Protein AF-A0A4Y2JEA8-F1 (afdb_monomer_lite)

Foldseek 3Di:
DQDDQDDPPDDLVVLVVVCVVVVHDDDSPDDSVVSVVSSVVCVVVSDDDPVQVVCVVVPHHDDDDDPPPCLLPLVSQLVVQLVVQQVVPVPPPDPVVSVVSSVVSVVPDDPVSSVVSNVRSVVD

Sequence (124 aa):
MQKKFPIQRQKKSDIVGWLLNKNIPHNSTKTRPELLNIVKENKEKYRGYELDQIAYEIGHEVVRLPPYHCQCNPIELIWEQIKDGLTYKNKTFKIKDVRKLLDEALLKVTANNWKKCVKHAEKL

InterPro domains:
  IPR036397 Ribonuclease H superfamily [G3DSA:3.30.420.10] (3-124)

pLDDT: mean 87.21, std 8.29, range [42.03, 97.25]

Secondary structure (DSSP, 8-state):
-PPPPPPTTS-HHHHHHHHHHTT----TTS-HHHHHHHHHHTTGGG---HHHHHHHHTT-PPPPPPTT-GGG-HHHHHHHHHHHHHHTT--S--HHHHHHHHHHHHTT--HHHHHHHHHHHTT-

Structure (mmCIF, N/CA/C/O backbone):
data_AF-A0A4Y2JEA8-F1
#
_entry.id   AF-A0A4Y2JEA8-F1
#
loop_
_atom_site.group_PDB
_atom_site.id
_atom_site.type_symbol
_atom_site.label_atom_id
_atom_site.label_alt_id
_atom_site.label_comp_id
_atom_site.label_asym_id
_atom_site.label_entity_id
_atom_site.label_seq_id
_atom_site.pdbx_PDB_ins_code
_atom_site.Cartn_x
_atom_site.Cartn_y
_atom_site.Cartn_z
_atom_site.occupancy
_atom_site.B_iso_or_equiv
_atom_site.auth_seq_id
_atom_site.auth_comp_id
_atom_site.auth_asym_id
_atom_site.auth_atom_id
_atom_site.pdbx_PDB_model_num
ATOM 1 N N . MET A 1 1 ? 4.585 -13.412 -18.061 1.00 42.03 1 MET A N 1
ATOM 2 C CA . MET A 1 1 ? 5.824 -13.271 -17.257 1.00 42.03 1 MET A CA 1
ATOM 3 C C . MET A 1 1 ? 6.457 -11.907 -17.512 1.00 42.03 1 MET A C 1
ATOM 5 O O . MET A 1 1 ? 6.939 -11.665 -18.616 1.00 42.03 1 MET A O 1
ATOM 9 N N . GLN A 1 2 ? 6.444 -10.997 -16.534 1.00 51.56 2 GLN A N 1
ATOM 10 C CA . GLN A 1 2 ? 7.198 -9.742 -16.639 1.00 51.56 2 GLN A CA 1
ATOM 11 C C . GLN A 1 2 ? 8.696 -10.052 -16.778 1.00 51.56 2 GLN A C 1
ATOM 13 O O . GLN A 1 2 ? 9.301 -10.689 -15.916 1.00 51.56 2 GLN A O 1
ATOM 18 N N . LYS A 1 3 ? 9.305 -9.630 -17.893 1.00 56.84 3 LYS A N 1
ATOM 19 C CA . LYS A 1 3 ? 10.752 -9.763 -18.096 1.00 56.84 3 LYS A CA 1
ATOM 20 C C . LYS A 1 3 ? 11.476 -8.831 -17.121 1.00 56.84 3 LYS A C 1
ATOM 22 O O . LYS A 1 3 ? 11.305 -7.614 -17.201 1.00 56.84 3 LYS A O 1
ATOM 27 N N . LYS A 1 4 ? 12.284 -9.422 -16.232 1.00 70.19 4 LYS A N 1
ATOM 28 C CA . LYS A 1 4 ? 13.201 -8.722 -15.318 1.00 70.19 4 LYS A CA 1
ATOM 29 C C . LYS A 1 4 ? 14.022 -7.676 -16.081 1.00 70.19 4 LYS A C 1
ATOM 31 O O . LYS A 1 4 ? 14.400 -7.904 -17.231 1.00 70.19 4 LYS A O 1
ATOM 36 N N . PHE A 1 5 ? 14.291 -6.542 -15.434 1.00 77.56 5 PHE A N 1
ATOM 37 C CA . PHE A 1 5 ? 15.105 -5.479 -16.022 1.00 77.56 5 PHE A CA 1
ATOM 38 C C . PHE A 1 5 ? 16.474 -5.997 -16.446 1.00 77.56 5 PHE A C 1
ATOM 40 O O . PHE A 1 5 ? 17.076 -6.791 -15.712 1.00 77.56 5 PHE A O 1
ATOM 47 N N . PRO A 1 6 ? 17.000 -5.522 -17.583 1.00 79.44 6 PRO A N 1
ATOM 48 C CA . PRO A 1 6 ? 18.329 -5.904 -17.979 1.00 79.44 6 PRO A CA 1
ATOM 49 C C . PRO A 1 6 ? 19.366 -5.323 -17.013 1.00 79.44 6 PRO A C 1
ATOM 51 O O . PRO A 1 6 ? 19.380 -4.128 -16.719 1.00 79.44 6 PRO A O 1
ATOM 54 N N . ILE A 1 7 ? 20.219 -6.196 -16.476 1.00 76.19 7 ILE A N 1
ATOM 55 C CA . ILE A 1 7 ? 21.252 -5.850 -15.489 1.00 76.19 7 ILE A CA 1
ATOM 56 C C . ILE A 1 7 ? 22.624 -5.702 -16.147 1.00 76.19 7 ILE A C 1
ATOM 58 O O . ILE A 1 7 ? 22.864 -6.200 -17.246 1.00 76.19 7 ILE A O 1
ATOM 62 N N . GLN A 1 8 ? 23.568 -5.084 -15.429 1.00 69.38 8 GLN A N 1
ATOM 63 C CA . GLN A 1 8 ? 24.890 -4.729 -15.951 1.00 69.38 8 GLN A CA 1
ATOM 64 C C . GLN A 1 8 ? 25.662 -5.895 -16.569 1.00 69.38 8 GLN A C 1
ATOM 66 O O . GLN A 1 8 ? 26.503 -5.622 -17.411 1.00 69.38 8 GLN A O 1
ATOM 71 N N . ARG A 1 9 ? 25.377 -7.159 -16.213 1.00 76.50 9 ARG A N 1
ATOM 72 C CA . ARG A 1 9 ? 26.028 -8.382 -16.727 1.00 76.50 9 ARG A CA 1
ATOM 73 C C . ARG A 1 9 ? 25.417 -8.966 -18.018 1.00 76.50 9 ARG A C 1
ATOM 75 O O . ARG A 1 9 ? 26.038 -9.848 -18.598 1.00 76.50 9 ARG A O 1
ATOM 82 N N . GLN A 1 10 ? 24.289 -8.458 -18.516 1.00 80.81 10 GLN A N 1
ATOM 83 C CA . GLN A 1 10 ? 23.631 -8.986 -19.725 1.00 80.81 10 GLN A CA 1
ATOM 84 C C . GLN A 1 10 ? 24.2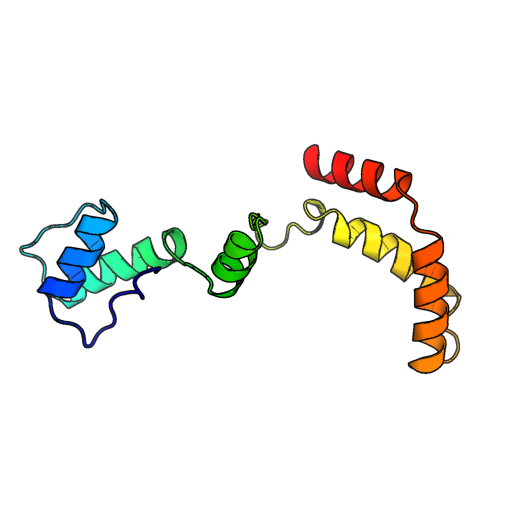90 -8.563 -21.047 1.00 80.81 10 GLN A C 1
ATOM 86 O O . GLN A 1 10 ? 25.008 -7.560 -21.107 1.00 80.81 10 GLN A O 1
ATOM 91 N N . LYS A 1 11 ? 24.052 -9.332 -22.120 1.00 86.94 11 LYS A N 1
ATOM 92 C CA . LYS A 1 11 ? 24.601 -9.027 -23.448 1.00 86.94 11 LYS A CA 1
ATOM 93 C C . LYS A 1 11 ? 23.944 -7.764 -24.009 1.00 86.94 11 LYS A C 1
ATOM 95 O O . LYS A 1 11 ? 22.793 -7.457 -23.705 1.00 86.94 11 LYS A O 1
ATOM 100 N N . LYS A 1 12 ? 24.660 -7.043 -24.881 1.00 86.88 12 LYS A N 1
ATOM 101 C CA . LYS A 1 12 ? 24.127 -5.848 -25.564 1.00 86.88 12 LYS A CA 1
ATOM 102 C C . LYS A 1 12 ? 22.822 -6.160 -26.314 1.00 86.88 12 LYS A C 1
ATOM 104 O O . LYS A 1 12 ? 21.896 -5.359 -26.267 1.00 86.88 12 LYS A O 1
ATOM 109 N N . SER A 1 13 ? 22.740 -7.339 -26.934 1.00 88.00 13 SER A N 1
ATOM 110 C CA . SER A 1 13 ? 21.543 -7.847 -27.616 1.00 88.00 13 SER A CA 1
ATOM 111 C C . SER A 1 13 ? 20.320 -7.927 -26.702 1.00 88.00 13 SER A C 1
ATOM 113 O O . SER A 1 13 ? 19.228 -7.553 -27.115 1.00 88.00 13 SER A O 1
ATOM 115 N N . ASP A 1 14 ? 20.505 -8.362 -25.455 1.00 88.31 14 ASP A N 1
ATOM 116 C CA . ASP A 1 14 ? 19.410 -8.551 -24.498 1.00 88.31 14 ASP A CA 1
ATOM 117 C C . ASP A 1 14 ? 18.853 -7.194 -24.044 1.00 88.31 14 ASP A C 1
ATOM 119 O O . ASP A 1 14 ? 17.640 -7.013 -23.938 1.00 88.31 14 ASP A O 1
ATOM 123 N N . ILE A 1 15 ? 19.745 -6.215 -23.841 1.00 89.38 15 ILE A N 1
ATOM 124 C CA 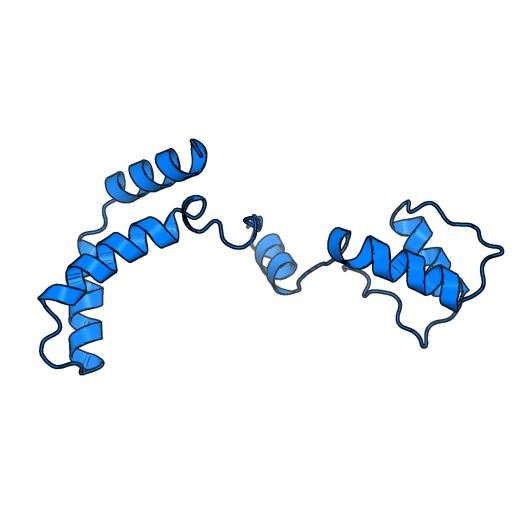. ILE A 1 15 ? 19.385 -4.837 -23.478 1.00 89.38 15 ILE A CA 1
ATOM 125 C C . ILE A 1 15 ? 18.587 -4.182 -24.614 1.00 89.38 15 ILE A C 1
ATOM 127 O O . ILE A 1 15 ? 17.525 -3.611 -24.370 1.00 89.38 15 ILE A O 1
ATOM 131 N N . VAL A 1 16 ? 19.062 -4.311 -25.859 1.00 89.50 16 VAL A N 1
ATOM 132 C CA . VAL A 1 16 ? 18.364 -3.812 -27.059 1.00 89.50 16 VAL A CA 1
ATOM 133 C C . VAL A 1 16 ? 16.999 -4.485 -27.220 1.00 89.50 16 VAL A C 1
ATOM 135 O O . VAL A 1 16 ? 15.997 -3.802 -27.417 1.00 89.50 16 VAL A O 1
ATOM 138 N N . GLY A 1 17 ? 16.926 -5.810 -27.062 1.00 89.81 17 GLY A N 1
ATOM 139 C CA . GLY A 1 17 ? 15.668 -6.552 -27.147 1.00 89.81 17 GLY A CA 1
ATOM 140 C C . GLY A 1 17 ? 14.641 -6.117 -26.097 1.00 89.81 17 GLY A C 1
ATOM 141 O O . GLY A 1 17 ? 13.447 -6.048 -26.392 1.00 89.81 17 GLY A O 1
ATOM 142 N N . TRP A 1 18 ? 15.084 -5.775 -24.883 1.00 89.06 18 TRP A N 1
ATOM 143 C CA . TRP A 1 18 ? 14.199 -5.222 -23.856 1.00 89.06 18 TRP A CA 1
ATOM 144 C C . TRP A 1 18 ? 13.668 -3.833 -24.238 1.00 89.06 18 TRP A C 1
ATOM 146 O O . TRP A 1 18 ? 12.465 -3.602 -24.120 1.00 89.06 18 TRP A O 1
ATOM 156 N N . LEU A 1 19 ? 14.529 -2.939 -24.742 1.00 89.69 19 LEU A N 1
ATOM 157 C CA . LEU A 1 19 ? 14.135 -1.593 -25.185 1.00 89.69 19 LEU A CA 1
ATOM 158 C C . LEU A 1 19 ? 13.127 -1.646 -26.343 1.00 89.69 19 LEU A C 1
ATOM 160 O O . LEU A 1 19 ? 12.119 -0.942 -26.298 1.00 89.69 19 LEU A O 1
ATOM 164 N N . LEU A 1 20 ? 13.349 -2.527 -27.326 1.00 90.88 20 LEU A N 1
ATOM 165 C CA . LEU A 1 20 ? 12.418 -2.763 -28.437 1.00 90.88 20 LEU A CA 1
ATOM 166 C C . LEU A 1 20 ? 11.062 -3.278 -27.948 1.00 90.88 20 LEU A C 1
ATOM 168 O O . LEU A 1 20 ? 10.033 -2.724 -28.307 1.00 90.88 20 LEU A O 1
ATOM 172 N N . ASN A 1 21 ? 11.047 -4.287 -27.071 1.00 89.25 21 ASN A N 1
ATOM 173 C CA . ASN A 1 21 ? 9.806 -4.841 -26.515 1.00 89.25 21 ASN A CA 1
ATOM 174 C C . ASN A 1 21 ? 8.982 -3.799 -25.732 1.00 89.25 21 ASN A C 1
ATOM 176 O O . ASN A 1 21 ? 7.767 -3.912 -25.611 1.00 89.25 21 ASN A O 1
ATOM 180 N N . LYS A 1 22 ? 9.641 -2.783 -25.165 1.00 88.19 22 LYS A N 1
ATOM 181 C CA . LYS A 1 22 ? 8.985 -1.676 -24.456 1.00 88.19 22 LYS A CA 1
ATOM 182 C C . LYS A 1 22 ? 8.715 -0.457 -25.341 1.00 88.19 22 LYS A C 1
ATOM 184 O O . LYS A 1 22 ? 8.244 0.549 -24.819 1.00 88.19 22 LYS A O 1
ATOM 189 N N . ASN A 1 23 ? 8.997 -0.539 -26.644 1.00 89.62 23 ASN A N 1
ATOM 190 C CA . ASN A 1 23 ? 8.895 0.568 -27.596 1.00 89.62 23 ASN A CA 1
ATOM 191 C C . ASN A 1 23 ? 9.629 1.837 -27.117 1.00 89.62 23 ASN A C 1
ATOM 193 O O . ASN A 1 23 ? 9.150 2.953 -27.307 1.00 89.62 23 ASN A O 1
ATOM 197 N N . ILE A 1 24 ? 10.783 1.675 -26.457 1.00 89.81 24 ILE A N 1
ATOM 198 C CA . ILE A 1 24 ? 11.605 2.794 -25.984 1.00 89.81 24 ILE A CA 1
ATOM 199 C C . ILE A 1 24 ? 12.572 3.192 -27.110 1.00 89.81 24 ILE A C 1
ATOM 201 O O . ILE A 1 24 ? 13.380 2.351 -27.534 1.00 89.81 24 ILE A O 1
ATOM 205 N N . PRO A 1 25 ? 12.539 4.452 -27.586 1.00 89.50 25 PRO A N 1
ATOM 206 C CA . PRO A 1 25 ? 13.479 4.936 -28.588 1.00 89.50 25 PRO A CA 1
ATOM 207 C C . PRO A 1 25 ? 14.923 4.789 -28.109 1.00 89.50 25 PRO A C 1
ATOM 209 O O . PRO A 1 25 ? 15.278 5.195 -27.004 1.00 89.50 25 PRO A O 1
ATOM 212 N N . HIS A 1 26 ? 15.768 4.202 -28.946 1.00 88.12 26 HIS A N 1
ATOM 213 C CA . HIS A 1 26 ? 17.188 4.045 -28.664 1.00 88.12 26 HIS A CA 1
ATOM 214 C C . HIS A 1 26 ? 17.977 3.961 -29.968 1.00 88.12 26 HIS A C 1
ATOM 216 O O . HIS A 1 26 ? 17.437 3.626 -31.019 1.00 88.12 26 HIS A O 1
ATOM 222 N N . ASN A 1 27 ? 19.276 4.243 -29.885 1.00 85.19 27 ASN A N 1
ATOM 223 C CA . ASN A 1 27 ? 20.195 4.067 -31.001 1.00 85.19 27 ASN A CA 1
ATOM 224 C C . ASN A 1 27 ? 21.019 2.788 -30.784 1.00 85.19 27 ASN A C 1
ATOM 226 O O . ASN A 1 27 ? 21.705 2.655 -29.770 1.00 85.19 27 ASN A O 1
ATOM 230 N N . SER A 1 28 ? 20.961 1.851 -31.731 1.00 73.12 28 SER A N 1
ATOM 231 C CA . SER A 1 28 ? 21.679 0.571 -31.678 1.00 73.12 28 SER A CA 1
ATOM 232 C C . SER A 1 28 ? 23.207 0.722 -31.725 1.00 73.12 28 SER A C 1
ATOM 234 O O . SER A 1 28 ? 23.930 -0.175 -31.269 1.00 73.12 28 SER A O 1
ATOM 236 N N . THR A 1 29 ? 23.722 1.867 -32.190 1.00 83.50 29 THR A N 1
ATOM 237 C CA . THR A 1 29 ? 25.161 2.175 -32.184 1.00 83.50 29 THR A CA 1
ATOM 238 C C . THR A 1 29 ? 25.695 2.498 -30.787 1.00 83.50 29 THR A C 1
ATOM 240 O O . THR A 1 29 ? 26.895 2.351 -30.562 1.00 83.50 29 THR A O 1
ATOM 243 N N . LYS A 1 30 ? 24.825 2.830 -29.819 1.00 85.19 30 LYS A N 1
ATOM 244 C CA . LYS A 1 30 ? 25.220 3.136 -28.436 1.00 85.19 30 LYS A CA 1
ATOM 245 C C . LYS A 1 30 ? 25.981 1.992 -27.778 1.00 85.19 30 LYS A C 1
ATOM 247 O O . LYS A 1 30 ? 25.719 0.804 -28.000 1.00 85.19 30 LYS A O 1
ATOM 252 N N . THR A 1 31 ? 26.928 2.353 -26.930 1.00 89.25 31 THR A N 1
ATOM 253 C CA . THR A 1 31 ? 27.668 1.420 -26.089 1.00 89.25 31 THR A CA 1
ATOM 254 C C . THR A 1 31 ? 26.747 0.782 -25.047 1.00 89.25 31 THR A C 1
ATOM 256 O O . THR A 1 31 ? 25.664 1.274 -24.723 1.00 89.25 31 THR A O 1
ATOM 259 N N . ARG A 1 32 ? 27.170 -0.356 -24.493 1.00 88.38 32 ARG A N 1
ATOM 260 C CA . ARG A 1 32 ? 26.410 -1.057 -23.449 1.00 88.38 32 ARG A CA 1
ATOM 261 C C . ARG A 1 32 ? 26.110 -0.171 -22.221 1.00 88.38 32 ARG A C 1
ATOM 263 O O . ARG A 1 32 ? 24.965 -0.217 -21.774 1.00 88.38 32 ARG A O 1
ATOM 270 N N . PRO A 1 33 ? 27.053 0.630 -21.682 1.00 89.25 33 PRO A N 1
ATOM 271 C CA . PRO A 1 33 ? 26.757 1.553 -20.584 1.00 89.25 33 PRO A CA 1
ATOM 272 C C . PRO A 1 33 ? 25.682 2.590 -20.929 1.00 89.25 33 PRO A C 1
ATOM 274 O O . PRO A 1 33 ? 24.786 2.821 -20.123 1.00 89.25 33 PRO A O 1
ATOM 277 N N . GLU A 1 34 ? 25.717 3.163 -22.134 1.00 90.88 34 GLU A N 1
ATOM 278 C CA . GLU A 1 34 ? 24.711 4.138 -22.573 1.00 90.88 34 GLU A CA 1
ATOM 279 C C . GLU A 1 34 ? 23.315 3.517 -22.683 1.00 90.88 34 GLU A C 1
ATOM 281 O O . GLU A 1 34 ? 22.338 4.107 -22.230 1.00 90.88 34 GLU A O 1
ATOM 286 N N . LEU A 1 35 ? 23.211 2.303 -23.231 1.00 90.94 35 LEU A N 1
ATOM 287 C CA . LEU A 1 35 ? 21.936 1.582 -23.296 1.00 90.94 35 LEU A CA 1
ATOM 288 C C . LEU A 1 35 ? 21.397 1.254 -21.894 1.00 90.94 35 LEU A C 1
ATOM 290 O O . LEU A 1 35 ? 20.194 1.342 -21.661 1.00 90.94 35 LEU A O 1
ATOM 294 N N . LEU A 1 36 ? 22.274 0.920 -20.941 1.00 90.00 36 LEU A N 1
ATOM 295 C CA . LEU A 1 36 ? 21.879 0.717 -19.544 1.00 90.00 36 LEU A CA 1
ATOM 296 C C . LEU A 1 36 ? 21.410 2.011 -18.871 1.00 90.00 36 LEU A C 1
ATOM 298 O O . LEU A 1 36 ? 20.526 1.941 -18.021 1.00 90.00 36 LEU A O 1
ATOM 302 N N . ASN A 1 37 ? 21.955 3.174 -19.234 1.00 91.00 37 ASN A N 1
ATOM 303 C CA . ASN A 1 37 ? 21.453 4.455 -18.730 1.00 91.00 37 ASN A CA 1
ATOM 304 C C . ASN A 1 37 ? 20.027 4.727 -19.224 1.00 91.00 37 ASN A C 1
ATOM 306 O O . ASN A 1 37 ? 19.169 5.031 -18.402 1.00 91.00 37 ASN A O 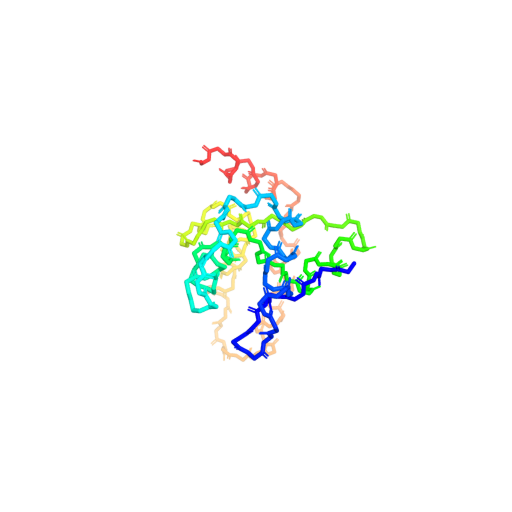1
ATOM 310 N N . ILE A 1 38 ? 19.733 4.463 -20.502 1.00 90.31 38 ILE A N 1
ATOM 311 C CA . ILE A 1 38 ? 18.364 4.568 -21.041 1.00 90.31 38 ILE A CA 1
ATOM 312 C C . ILE A 1 38 ? 17.404 3.637 -20.281 1.00 90.31 38 ILE A C 1
ATOM 314 O O . ILE A 1 38 ? 16.294 4.029 -19.920 1.00 90.31 38 ILE A O 1
ATOM 318 N N . VAL A 1 39 ? 17.830 2.401 -19.989 1.00 89.12 39 VAL A N 1
ATOM 319 C CA . VAL A 1 39 ? 17.035 1.470 -19.169 1.00 89.12 39 VAL A CA 1
ATOM 320 C C . VAL A 1 39 ? 16.798 2.033 -17.767 1.00 89.12 39 VAL A C 1
ATOM 322 O O . VAL A 1 39 ? 15.680 1.934 -17.270 1.00 89.12 39 VAL A O 1
ATOM 325 N N . LYS A 1 40 ? 17.820 2.610 -17.120 1.00 88.62 40 LYS A N 1
ATOM 326 C CA . LYS A 1 40 ? 17.700 3.198 -15.775 1.00 88.62 40 LYS A CA 1
ATOM 327 C C . LYS A 1 40 ? 16.722 4.369 -15.752 1.00 88.62 40 LYS A C 1
ATOM 329 O O . LYS A 1 40 ? 15.876 4.407 -14.867 1.00 88.62 40 LYS A O 1
ATOM 334 N N . GLU A 1 41 ? 16.799 5.263 -16.732 1.00 89.44 41 GLU A N 1
ATOM 335 C CA . GLU A 1 41 ? 15.893 6.412 -16.874 1.00 89.44 41 GLU A CA 1
ATOM 336 C C . GLU A 1 41 ? 14.433 5.973 -17.048 1.00 89.44 41 GLU A C 1
ATOM 338 O O . GLU A 1 41 ? 13.519 6.602 -16.525 1.00 89.44 41 GLU A O 1
ATOM 343 N N . ASN A 1 42 ? 14.205 4.843 -17.722 1.00 87.25 42 ASN A N 1
ATOM 344 C CA . ASN A 1 42 ? 12.869 4.293 -17.959 1.00 87.25 42 ASN A CA 1
ATOM 345 C C . ASN A 1 42 ? 12.437 3.255 -16.912 1.00 87.25 42 ASN A C 1
ATOM 347 O O . ASN A 1 42 ? 11.353 2.677 -17.021 1.00 87.25 42 ASN A O 1
ATOM 351 N N . LYS A 1 43 ? 13.274 2.979 -15.908 1.00 83.31 43 LYS A N 1
ATOM 352 C CA . LYS A 1 43 ? 13.088 1.845 -15.004 1.00 83.31 43 LYS A CA 1
ATOM 353 C C . LYS A 1 43 ? 11.789 1.950 -14.219 1.00 83.31 43 LYS A C 1
ATOM 355 O O . LYS A 1 43 ? 11.028 0.991 -14.196 1.00 83.31 43 LYS A O 1
ATOM 360 N N . GLU A 1 44 ? 11.519 3.103 -13.614 1.00 81.12 44 GLU A N 1
ATOM 361 C CA . GLU A 1 44 ? 10.337 3.273 -12.763 1.00 81.12 44 GLU A CA 1
ATOM 362 C C . GLU A 1 44 ? 9.030 3.124 -13.556 1.00 81.12 44 GLU A C 1
ATOM 364 O O . GLU A 1 44 ? 8.091 2.505 -13.067 1.00 81.12 44 GLU A O 1
ATOM 369 N N . LYS A 1 45 ? 8.996 3.558 -14.825 1.00 80.81 45 LYS A N 1
ATOM 370 C CA . LYS A 1 45 ? 7.818 3.420 -15.700 1.00 80.81 45 LYS A CA 1
ATOM 371 C C . LYS A 1 45 ? 7.427 1.964 -15.960 1.00 80.81 45 LYS A C 1
ATOM 373 O O . LYS A 1 45 ? 6.252 1.652 -16.109 1.00 80.81 45 LYS A O 1
ATOM 378 N N . TYR A 1 46 ? 8.412 1.074 -16.054 1.00 81.62 46 TYR A N 1
ATOM 379 C CA . TYR A 1 46 ? 8.189 -0.345 -16.348 1.00 81.62 46 TYR A 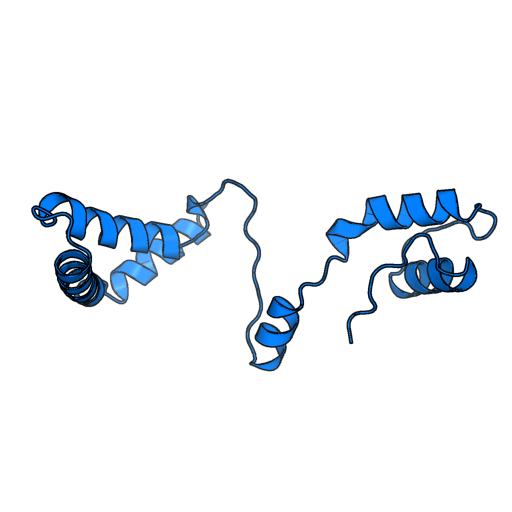CA 1
ATOM 380 C C . TYR A 1 46 ? 8.405 -1.233 -15.129 1.00 81.62 46 TYR A C 1
ATOM 382 O O . TYR A 1 46 ? 8.590 -2.447 -15.273 1.00 81.62 46 TYR A O 1
ATOM 390 N N . ARG A 1 47 ? 8.436 -0.633 -13.935 1.00 81.19 47 ARG A N 1
ATOM 391 C CA . ARG A 1 47 ? 8.651 -1.351 -12.690 1.00 81.19 47 ARG A CA 1
ATOM 392 C C . ARG A 1 47 ? 7.424 -2.189 -12.394 1.00 81.19 47 ARG A C 1
ATOM 394 O O . ARG A 1 47 ? 6.370 -1.680 -12.047 1.00 81.19 47 ARG A O 1
ATOM 401 N N . GLY A 1 48 ? 7.590 -3.488 -12.569 1.00 80.88 48 GLY A N 1
ATOM 402 C CA . GLY A 1 48 ? 6.611 -4.472 -12.162 1.00 80.88 48 GLY A CA 1
ATOM 403 C C . GLY A 1 48 ? 6.927 -5.014 -10.775 1.00 80.88 48 GLY A C 1
ATOM 404 O O . GLY A 1 48 ? 8.101 -5.191 -10.430 1.00 80.88 48 GLY A O 1
ATOM 405 N N . TYR A 1 49 ? 5.887 -5.260 -9.985 1.00 85.81 49 TYR A N 1
ATOM 406 C CA . TYR A 1 49 ? 5.990 -5.853 -8.658 1.00 85.81 49 TYR A CA 1
ATOM 407 C C . TYR A 1 49 ? 5.356 -7.242 -8.673 1.00 85.81 49 TYR A C 1
ATOM 409 O O . TYR A 1 49 ? 4.280 -7.432 -9.232 1.00 85.81 49 TYR A O 1
ATOM 417 N N . GLU A 1 50 ? 6.012 -8.210 -8.032 1.00 89.19 50 GLU A N 1
ATOM 418 C CA . GLU A 1 50 ? 5.509 -9.589 -7.950 1.00 89.19 50 GLU A CA 1
ATOM 419 C C . GLU A 1 50 ? 4.133 -9.649 -7.268 1.00 89.19 50 GLU A C 1
ATOM 421 O O . GLU A 1 50 ? 3.258 -10.383 -7.711 1.00 89.19 50 GLU A O 1
ATOM 426 N N . LEU A 1 51 ? 3.904 -8.805 -6.256 1.00 90.25 51 LEU A N 1
ATOM 427 C CA . LEU A 1 51 ? 2.604 -8.692 -5.588 1.00 90.25 51 LEU A CA 1
ATOM 428 C C . LEU A 1 51 ? 1.500 -8.162 -6.511 1.00 90.25 51 LEU A C 1
ATOM 430 O O . LEU A 1 51 ? 0.362 -8.602 -6.394 1.00 90.25 51 LEU A O 1
ATOM 434 N N . ASP A 1 52 ? 1.829 -7.268 -7.445 1.00 91.75 52 ASP A N 1
ATOM 435 C CA . ASP A 1 52 ? 0.850 -6.725 -8.394 1.00 91.75 52 ASP A CA 1
ATOM 436 C C . ASP A 1 52 ? 0.429 -7.811 -9.392 1.00 91.75 52 ASP A C 1
ATOM 438 O O . ASP A 1 52 ? -0.732 -7.880 -9.785 1.00 91.75 52 ASP A O 1
ATOM 442 N N . GLN A 1 53 ? 1.355 -8.708 -9.747 1.00 89.75 53 GLN A N 1
ATOM 443 C CA . GLN A 1 53 ? 1.055 -9.881 -10.565 1.00 89.75 53 GLN A CA 1
ATOM 444 C C . GLN A 1 53 ? 0.148 -10.872 -9.822 1.00 89.75 53 GLN A C 1
ATOM 446 O O . GLN A 1 53 ? -0.826 -11.340 -10.403 1.00 89.75 53 GLN A O 1
ATOM 451 N N . ILE A 1 54 ? 0.427 -11.151 -8.544 1.00 94.50 54 ILE A N 1
ATOM 452 C CA . ILE A 1 54 ? -0.422 -12.022 -7.714 1.00 94.50 54 ILE A CA 1
ATOM 453 C C . ILE A 1 54 ? -1.827 -11.424 -7.579 1.00 94.50 54 ILE A C 1
ATOM 455 O O . ILE A 1 54 ? -2.807 -12.137 -7.767 1.00 94.50 54 ILE A O 1
ATOM 459 N N . ALA A 1 55 ? -1.933 -10.121 -7.293 1.00 95.19 55 ALA A N 1
ATOM 460 C CA . ALA A 1 55 ? -3.212 -9.418 -7.215 1.00 95.19 55 ALA A CA 1
ATOM 461 C C . ALA A 1 55 ? -3.986 -9.517 -8.540 1.00 95.19 55 ALA A C 1
ATOM 463 O O . ALA A 1 55 ? -5.168 -9.855 -8.541 1.00 95.19 55 ALA A O 1
ATOM 464 N N . TYR A 1 56 ? -3.307 -9.313 -9.669 1.00 93.94 56 TYR A N 1
ATOM 465 C CA . TYR A 1 56 ? -3.914 -9.433 -10.991 1.00 93.94 56 TYR A CA 1
ATOM 466 C C . TYR A 1 56 ? -4.426 -10.852 -11.281 1.00 93.94 56 TYR A C 1
ATOM 468 O O . TYR A 1 56 ? -5.531 -11.013 -11.795 1.00 93.94 56 TYR A O 1
ATOM 476 N N . GLU A 1 57 ? -3.664 -11.886 -10.913 1.00 95.19 57 GLU A N 1
ATOM 477 C CA . GLU A 1 57 ? -4.042 -13.296 -11.097 1.00 95.19 57 GLU A CA 1
ATOM 478 C C . GLU A 1 57 ? -5.302 -13.692 -10.316 1.00 95.19 57 GLU A C 1
ATOM 480 O O . GLU A 1 57 ? -6.040 -14.571 -10.759 1.00 95.19 57 GLU A O 1
ATOM 485 N N . ILE A 1 58 ? -5.591 -13.012 -9.202 1.00 96.69 58 ILE A N 1
ATOM 486 C CA . ILE A 1 58 ? -6.831 -13.186 -8.428 1.00 96.69 58 ILE A CA 1
ATOM 487 C C . ILE A 1 58 ? -7.936 -12.184 -8.811 1.00 96.69 58 ILE A C 1
ATOM 489 O O . ILE A 1 58 ? -8.958 -12.107 -8.134 1.00 96.69 58 ILE A O 1
ATOM 493 N N . GLY A 1 59 ? -7.761 -11.429 -9.902 1.00 96.19 59 GLY A N 1
ATOM 494 C CA . GLY A 1 59 ? -8.768 -10.499 -10.425 1.00 96.19 59 GLY A CA 1
ATOM 495 C C . GLY A 1 59 ? -8.784 -9.122 -9.755 1.00 96.19 59 GLY A C 1
ATOM 496 O O . GLY A 1 59 ? -9.799 -8.428 -9.810 1.00 96.19 59 GLY A O 1
ATOM 497 N N . HIS A 1 60 ? -7.685 -8.710 -9.120 1.00 95.56 60 HIS A N 1
ATOM 498 C CA . HIS A 1 60 ? -7.539 -7.399 -8.490 1.00 95.56 60 HIS A CA 1
ATOM 499 C C . HIS A 1 60 ? -6.519 -6.520 -9.219 1.00 95.56 60 HIS A C 1
ATOM 501 O O . HIS A 1 60 ? -5.369 -6.900 -9.431 1.00 95.56 60 HIS A O 1
ATOM 507 N N . GLU A 1 61 ? -6.927 -5.300 -9.556 1.00 92.69 61 GLU A N 1
ATOM 508 C CA . GLU A 1 61 ? -6.035 -4.276 -10.094 1.00 92.69 61 GLU A CA 1
ATOM 509 C C . GLU A 1 61 ? -5.420 -3.447 -8.958 1.00 92.69 61 GLU A C 1
ATOM 511 O O . GLU A 1 61 ? -6.123 -2.970 -8.065 1.00 92.69 61 GLU A O 1
ATOM 516 N N . VAL A 1 62 ? -4.097 -3.262 -8.986 1.00 90.56 62 VAL A N 1
ATOM 517 C CA . VAL A 1 62 ? -3.387 -2.438 -8.000 1.00 90.56 62 VAL A CA 1
ATOM 518 C C . VAL A 1 62 ? -3.329 -0.991 -8.474 1.00 90.56 62 VAL A C 1
ATOM 520 O O . VAL A 1 62 ? -2.651 -0.673 -9.450 1.00 90.56 62 VAL A O 1
ATOM 523 N N . VAL A 1 63 ? -3.963 -0.096 -7.719 1.00 87.62 63 VAL A N 1
ATOM 524 C CA . VAL A 1 63 ? -3.870 1.355 -7.922 1.00 87.62 63 VAL A CA 1
ATOM 525 C C . VAL A 1 63 ? -2.794 1.928 -6.998 1.00 87.62 63 VAL A C 1
ATOM 527 O O . VAL A 1 63 ? -2.797 1.686 -5.791 1.00 87.62 63 VAL A O 1
ATOM 530 N N . ARG A 1 64 ? -1.845 2.689 -7.557 1.00 85.62 64 ARG A N 1
ATOM 531 C CA . ARG A 1 64 ? -0.781 3.358 -6.793 1.00 85.62 64 ARG A CA 1
ATOM 532 C C . ARG A 1 64 ? -1.149 4.814 -6.547 1.00 85.62 64 ARG A C 1
ATOM 534 O O . ARG A 1 64 ? -1.467 5.539 -7.483 1.00 85.62 64 ARG A O 1
ATOM 541 N N . LEU A 1 65 ? -1.056 5.237 -5.292 1.00 85.00 65 LEU A N 1
ATOM 542 C CA . LEU A 1 65 ? -1.234 6.631 -4.901 1.00 85.00 65 LEU A CA 1
ATOM 543 C C . LEU A 1 65 ? 0.102 7.381 -4.963 1.00 85.00 65 LEU A C 1
ATOM 545 O O . LEU A 1 65 ? 1.154 6.770 -4.732 1.00 85.00 65 LEU A O 1
ATOM 549 N N . PRO A 1 66 ? 0.085 8.691 -5.254 1.00 82.81 66 PRO A N 1
ATOM 550 C CA . PRO A 1 66 ? 1.293 9.492 -5.209 1.00 82.81 66 PRO A CA 1
ATOM 551 C C . PRO A 1 66 ? 1.849 9.550 -3.769 1.00 82.81 66 PRO A C 1
ATOM 553 O O . PRO A 1 66 ? 1.081 9.523 -2.800 1.00 82.81 66 PRO A O 1
ATOM 556 N N . PRO A 1 67 ? 3.183 9.609 -3.597 1.00 81.69 67 PRO A N 1
ATOM 557 C CA . PRO A 1 67 ? 3.807 9.654 -2.275 1.00 81.69 67 PRO A CA 1
ATOM 558 C C . PRO A 1 67 ? 3.297 10.835 -1.442 1.00 81.69 67 PRO A C 1
ATOM 560 O O . PRO A 1 67 ? 3.097 11.914 -1.981 1.00 81.69 67 PRO A O 1
ATOM 563 N N . TYR A 1 68 ? 3.151 10.652 -0.127 1.00 81.75 68 TYR A N 1
ATOM 564 C CA . TYR A 1 68 ? 2.740 11.698 0.829 1.00 81.75 68 TYR A CA 1
ATOM 565 C C . TYR A 1 68 ? 1.306 12.242 0.678 1.00 81.75 68 TYR A C 1
ATOM 567 O O . TYR A 1 68 ? 0.958 13.222 1.329 1.00 81.75 68 TYR A O 1
ATOM 575 N N . HIS A 1 69 ? 0.444 11.580 -0.098 1.00 82.88 69 HIS A N 1
ATOM 576 C CA . HIS A 1 69 ? -0.965 11.959 -0.251 1.00 82.88 69 HIS A CA 1
ATOM 577 C C . HIS A 1 69 ? -1.903 10.950 0.421 1.00 82.88 69 HIS A C 1
ATOM 579 O O . HIS A 1 69 ? -2.735 10.315 -0.228 1.00 82.88 69 HIS A O 1
ATOM 585 N N . CYS A 1 70 ? -1.781 10.787 1.742 1.00 81.88 70 CYS A N 1
ATOM 586 C CA . CYS A 1 70 ? -2.626 9.856 2.502 1.00 81.88 70 CYS A CA 1
ATOM 587 C C . CYS A 1 70 ? -4.125 10.193 2.413 1.00 81.88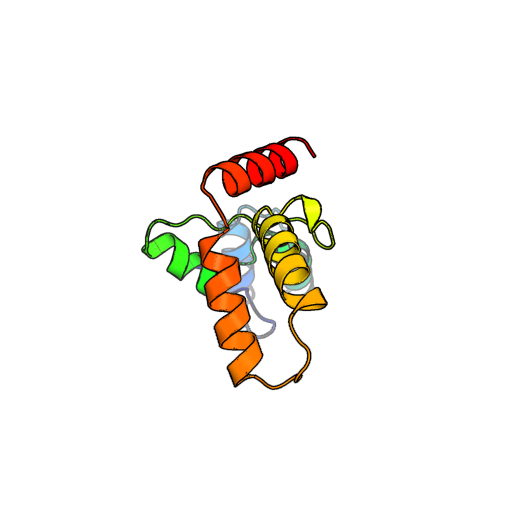 70 CYS A C 1
ATOM 589 O O . CYS A 1 70 ? -4.945 9.282 2.471 1.00 81.88 70 CYS A O 1
ATOM 591 N N . GLN A 1 71 ? -4.487 11.462 2.180 1.00 82.12 71 GLN A N 1
ATOM 592 C CA . GLN A 1 71 ? -5.879 11.882 1.978 1.00 82.12 71 GLN A CA 1
ATOM 593 C C . GLN A 1 71 ? -6.553 11.237 0.751 1.00 82.12 71 GLN A C 1
ATOM 595 O O . GLN A 1 71 ? -7.774 11.096 0.718 1.00 82.12 71 GLN A O 1
ATOM 600 N N . CYS A 1 72 ? -5.764 10.784 -0.230 1.00 85.44 72 CYS A N 1
ATOM 601 C CA . CYS A 1 72 ? -6.254 10.060 -1.403 1.00 85.44 72 CYS A CA 1
ATOM 602 C C . CYS A 1 72 ? -6.469 8.561 -1.120 1.00 85.44 72 CYS A C 1
ATOM 604 O O . CYS A 1 72 ? -6.874 7.825 -2.016 1.00 85.44 72 CYS A O 1
ATOM 606 N N . ASN A 1 73 ? -6.190 8.087 0.102 1.00 90.25 73 ASN A N 1
ATOM 607 C CA . ASN A 1 73 ? -6.360 6.697 0.506 1.00 90.25 73 ASN A CA 1
ATOM 608 C C . ASN A 1 73 ? -7.538 6.545 1.487 1.00 90.25 73 ASN A C 1
ATOM 610 O O . ASN A 1 73 ? -7.376 6.805 2.682 1.00 90.25 73 ASN A O 1
ATOM 614 N N . PRO A 1 74 ? -8.716 6.066 1.044 1.00 92.31 74 PRO A N 1
ATOM 615 C CA . PRO A 1 74 ? -9.885 5.931 1.913 1.00 92.31 74 PRO A CA 1
ATOM 616 C C . PRO A 1 74 ? -9.642 5.099 3.179 1.00 92.31 74 PRO A C 1
ATOM 618 O O . PRO A 1 74 ? -10.270 5.365 4.204 1.00 92.31 74 PRO A O 1
ATOM 621 N N . ILE A 1 75 ? -8.733 4.114 3.138 1.00 93.38 75 ILE A N 1
ATOM 622 C CA . ILE A 1 75 ? -8.426 3.283 4.311 1.00 93.38 75 ILE A CA 1
ATOM 623 C C . ILE A 1 75 ? -7.741 4.079 5.425 1.00 93.38 75 ILE A C 1
ATOM 625 O O . ILE A 1 75 ? -7.994 3.791 6.589 1.00 93.38 75 ILE A O 1
ATOM 629 N N . GLU A 1 76 ? -6.946 5.103 5.101 1.00 92.56 76 GLU A N 1
ATOM 630 C CA . GLU A 1 76 ? -6.289 5.954 6.103 1.00 92.56 76 GLU A CA 1
ATOM 631 C C . GLU A 1 76 ? -7.330 6.771 6.878 1.00 92.56 76 GLU A C 1
ATOM 633 O O . GLU A 1 76 ? -7.257 6.863 8.102 1.00 92.56 76 GLU A O 1
ATOM 638 N N . LEU A 1 77 ? -8.367 7.264 6.189 1.00 92.31 77 LEU A N 1
ATOM 639 C CA . LEU A 1 77 ? -9.484 8.002 6.797 1.00 92.31 77 LEU A CA 1
ATOM 640 C C . LEU A 1 77 ? -10.373 7.109 7.677 1.00 92.31 77 LEU A C 1
ATOM 642 O O . LEU A 1 77 ? -10.931 7.552 8.683 1.00 92.31 77 LEU A O 1
ATOM 646 N N . ILE A 1 78 ? -10.541 5.840 7.299 1.00 94.94 78 ILE A N 1
ATOM 647 C CA . ILE A 1 78 ? -11.227 4.848 8.139 1.00 94.94 78 ILE A CA 1
ATOM 648 C C . ILE A 1 78 ? -10.358 4.485 9.343 1.00 94.94 78 ILE A C 1
ATOM 650 O O . ILE A 1 78 ? -10.859 4.360 10.461 1.00 94.94 78 ILE A O 1
ATOM 654 N N . TRP A 1 79 ? -9.051 4.345 9.134 1.00 93.56 79 TRP A N 1
ATOM 655 C CA . TRP A 1 79 ? -8.108 4.026 10.192 1.00 93.56 79 TRP A CA 1
ATOM 656 C C . TRP A 1 79 ? -7.997 5.146 11.226 1.00 93.56 79 TRP A C 1
ATOM 658 O O . TRP A 1 79 ? -7.888 4.865 12.416 1.00 93.56 79 TRP A O 1
ATOM 668 N N . GLU A 1 80 ? -8.083 6.407 10.808 1.00 91.25 80 GLU A N 1
ATOM 669 C CA . GLU A 1 80 ? -8.204 7.559 11.704 1.00 91.25 80 GLU A CA 1
ATOM 670 C C . GLU A 1 80 ? -9.428 7.437 12.623 1.00 91.25 80 GLU A C 1
ATOM 672 O O . GLU A 1 80 ? -9.263 7.433 13.840 1.00 91.25 80 GLU A O 1
ATOM 677 N N . GLN A 1 81 ? -10.618 7.157 12.074 1.00 90.19 81 GLN A N 1
ATOM 678 C CA . GLN A 1 81 ? -11.837 6.932 12.872 1.00 90.19 81 GLN A CA 1
ATOM 679 C C . GLN A 1 81 ? -11.686 5.791 13.895 1.00 90.19 81 GLN A C 1
ATOM 681 O O . GLN A 1 81 ? -12.191 5.877 15.018 1.00 90.19 81 GLN A O 1
ATOM 686 N N . ILE A 1 82 ? -10.994 4.711 13.517 1.00 92.06 82 ILE A N 1
ATOM 687 C CA . ILE A 1 82 ? -10.714 3.583 14.415 1.00 92.06 82 ILE A CA 1
ATOM 688 C C . ILE A 1 82 ? -9.755 4.016 15.531 1.00 92.06 82 ILE A C 1
ATOM 690 O O . ILE A 1 82 ? -10.038 3.768 16.705 1.00 92.06 82 ILE A O 1
ATOM 694 N N . LYS A 1 83 ? -8.638 4.669 15.184 1.00 89.62 83 LYS A N 1
ATOM 695 C CA . LYS A 1 83 ? -7.615 5.135 16.137 1.00 89.62 83 LYS A CA 1
ATOM 696 C C . LYS A 1 83 ? -8.178 6.123 17.141 1.00 89.62 83 LYS A C 1
ATOM 698 O O . LYS A 1 83 ? -7.876 6.001 18.329 1.00 89.62 83 LYS A O 1
ATOM 703 N N . ASP A 1 84 ? -9.008 7.050 16.683 1.00 85.31 84 ASP A N 1
ATOM 704 C CA . ASP A 1 84 ? -9.713 7.983 17.546 1.00 85.31 84 ASP A CA 1
ATOM 705 C C . ASP A 1 84 ? -10.463 7.173 18.611 1.00 85.31 84 ASP A C 1
ATOM 707 O O . ASP A 1 84 ? -10.147 7.272 19.796 1.00 85.31 84 ASP A O 1
ATOM 711 N N . GLY A 1 85 ? -11.296 6.212 18.187 1.00 77.75 85 GLY A N 1
ATOM 712 C CA . GLY A 1 85 ? -12.000 5.240 19.038 1.00 77.75 85 GLY A CA 1
ATOM 713 C C . GLY A 1 85 ? -11.166 4.552 20.132 1.00 77.75 85 GLY A C 1
ATOM 714 O O . GLY A 1 85 ? -11.679 4.273 21.222 1.00 77.75 85 GLY A O 1
ATOM 715 N N . LEU A 1 86 ? -9.894 4.272 19.840 1.00 83.00 86 LEU A N 1
ATOM 716 C CA . LEU A 1 86 ? -8.949 3.590 20.728 1.00 83.00 86 LEU A CA 1
ATOM 717 C C . LEU A 1 86 ? -8.273 4.538 21.715 1.00 83.00 86 LEU A C 1
ATOM 719 O O . LEU A 1 86 ? -8.044 4.159 22.865 1.00 83.00 86 LEU A O 1
ATOM 723 N N . THR A 1 87 ? -7.943 5.750 21.273 1.00 78.88 87 THR A N 1
ATOM 724 C CA . THR A 1 87 ? -7.047 6.669 21.991 1.00 78.88 87 THR A CA 1
ATOM 725 C C . THR A 1 87 ? -7.606 7.037 23.362 1.00 78.88 87 THR A C 1
ATOM 727 O O . THR A 1 87 ? -6.882 7.034 24.352 1.00 78.88 87 THR A O 1
ATOM 730 N N . TYR A 1 88 ? -8.918 7.241 23.462 1.00 74.00 88 TYR A N 1
ATOM 731 C CA . TYR A 1 88 ? -9.576 7.575 24.731 1.00 74.00 88 TYR A CA 1
ATOM 732 C C . TYR A 1 88 ? -9.810 6.365 25.652 1.00 74.00 88 TYR A C 1
ATOM 734 O O . TYR A 1 88 ? -10.059 6.528 26.849 1.00 74.00 88 TYR A O 1
ATOM 742 N N . LYS A 1 89 ? -9.768 5.143 25.111 1.00 78.94 89 LYS A N 1
ATOM 743 C CA . LYS A 1 89 ? -10.105 3.910 25.840 1.00 78.94 89 LYS A CA 1
ATOM 744 C C . LYS A 1 89 ? -8.887 3.088 26.251 1.00 78.94 89 LYS A C 1
ATOM 746 O O . LYS A 1 89 ? -8.971 2.306 27.199 1.00 78.94 89 LYS A O 1
ATOM 751 N N . ASN A 1 90 ? -7.764 3.246 25.558 1.00 82.56 90 ASN A N 1
ATOM 752 C CA . ASN A 1 90 ? -6.545 2.502 25.831 1.00 82.56 90 ASN A CA 1
ATOM 753 C C . ASN A 1 90 ? -5.820 3.061 27.065 1.00 82.56 90 ASN A C 1
ATOM 755 O O . ASN A 1 90 ? -4.935 3.902 26.957 1.00 82.56 90 ASN A O 1
ATOM 759 N N . LYS A 1 91 ? -6.207 2.582 28.250 1.00 81.88 91 LYS A N 1
ATOM 760 C CA . LYS A 1 91 ? -5.608 2.995 29.532 1.00 81.88 91 LYS A CA 1
ATOM 761 C C . LYS A 1 91 ? -4.467 2.092 29.998 1.00 81.88 91 LYS A C 1
ATOM 763 O O . LYS A 1 91 ? -3.690 2.483 30.861 1.00 81.88 91 LYS A O 1
ATOM 768 N N . THR A 1 92 ? -4.397 0.867 29.481 1.00 83.81 92 THR A N 1
ATOM 769 C CA . THR A 1 92 ? -3.473 -0.162 29.979 1.00 83.81 92 THR A CA 1
ATOM 770 C C . THR A 1 92 ? -2.229 -0.314 29.116 1.00 83.81 92 THR A C 1
ATOM 772 O O . THR A 1 92 ? -1.251 -0.889 29.586 1.00 83.81 92 THR A O 1
ATOM 775 N N . PHE A 1 93 ? -2.266 0.157 27.862 1.00 81.88 93 PHE A N 1
ATOM 776 C CA . PHE A 1 93 ? -1.197 0.009 26.867 1.00 81.88 93 PHE A CA 1
ATOM 777 C C . PHE A 1 93 ? -0.764 -1.449 26.622 1.00 81.88 93 PHE A C 1
ATOM 779 O O . PHE A 1 93 ? 0.300 -1.713 26.065 1.00 81.88 93 PHE A O 1
ATOM 786 N N . LYS A 1 94 ? -1.602 -2.422 27.002 1.00 91.38 94 LYS A N 1
ATOM 787 C CA . LYS A 1 94 ? -1.357 -3.852 26.791 1.00 91.38 94 LYS A CA 1
ATOM 788 C C . LYS A 1 94 ? -1.964 -4.293 25.468 1.00 91.38 94 LYS A C 1
ATOM 790 O O . LYS A 1 94 ? -3.137 -4.043 25.204 1.00 91.38 94 LYS A O 1
ATOM 795 N N . ILE A 1 95 ? -1.206 -5.056 24.681 1.00 91.81 95 ILE A N 1
ATOM 796 C CA . ILE A 1 95 ? -1.636 -5.501 23.344 1.00 91.81 95 ILE A CA 1
ATOM 797 C C . ILE A 1 95 ? -2.961 -6.279 23.356 1.00 91.81 95 ILE A C 1
ATOM 799 O O . ILE A 1 95 ? -3.768 -6.147 22.441 1.00 91.81 95 ILE A O 1
ATOM 803 N N . LYS A 1 96 ? -3.214 -7.058 24.416 1.00 91.56 96 LYS A N 1
ATOM 804 C CA . LYS A 1 96 ? -4.461 -7.820 24.580 1.00 91.56 96 LYS A CA 1
ATOM 805 C C . LYS A 1 96 ? -5.677 -6.905 24.722 1.00 91.56 96 LYS A C 1
ATOM 807 O O . LYS A 1 96 ? -6.720 -7.193 24.144 1.00 91.56 96 LYS A O 1
ATOM 812 N N . ASP A 1 97 ? -5.531 -5.808 25.457 1.00 89.19 97 ASP A N 1
ATOM 813 C CA . ASP A 1 97 ? -6.612 -4.846 25.670 1.00 89.19 97 ASP A CA 1
ATOM 814 C C . ASP A 1 97 ? -6.810 -3.988 24.417 1.00 89.19 97 ASP A C 1
ATOM 816 O O . ASP A 1 97 ? -7.940 -3.790 23.982 1.00 89.19 97 ASP A O 1
ATOM 820 N N . VAL A 1 98 ? -5.714 -3.584 23.761 1.00 91.12 98 VAL A N 1
ATOM 821 C CA . VAL A 1 98 ? -5.757 -2.901 22.458 1.00 91.12 98 VAL A CA 1
ATOM 822 C C . VAL A 1 98 ? -6.481 -3.747 21.412 1.00 91.12 98 VAL A C 1
ATOM 824 O O . VAL A 1 98 ? -7.303 -3.214 20.677 1.00 91.12 98 VAL A O 1
ATOM 827 N N . ARG A 1 99 ? -6.233 -5.063 21.360 1.00 92.31 99 ARG A N 1
ATOM 828 C CA . ARG A 1 99 ? -6.928 -5.969 20.434 1.00 92.31 99 ARG A CA 1
ATOM 829 C C . ARG A 1 99 ? -8.439 -5.986 20.674 1.00 92.31 99 ARG A C 1
ATOM 831 O O . ARG A 1 99 ? -9.182 -5.808 19.720 1.00 92.31 99 ARG A O 1
ATOM 838 N N . LYS A 1 100 ? -8.889 -6.103 21.929 1.00 91.38 100 LYS A N 1
ATOM 839 C CA . LYS A 1 100 ? -10.326 -6.042 22.258 1.00 91.38 100 LYS A CA 1
ATOM 840 C C . LYS A 1 100 ? -10.956 -4.717 21.828 1.00 91.38 100 LYS A C 1
ATOM 842 O O . LYS A 1 100 ? -12.017 -4.703 21.214 1.00 91.38 100 LYS A O 1
ATOM 847 N N . LEU A 1 101 ? -10.282 -3.605 22.122 1.00 91.38 101 LEU A N 1
ATOM 848 C CA . LEU A 1 101 ? -10.753 -2.275 21.742 1.00 91.38 101 LEU A CA 1
ATOM 849 C C . LEU A 1 101 ? -10.780 -2.085 20.217 1.00 91.38 101 LEU A C 1
ATOM 851 O O . LEU A 1 101 ? -11.676 -1.416 19.704 1.00 91.38 101 LEU A O 1
ATOM 855 N N . LEU A 1 102 ? -9.823 -2.675 19.493 1.00 92.69 102 LEU A N 1
ATOM 856 C CA . LEU A 1 102 ? -9.779 -2.655 18.031 1.00 92.69 102 LEU A CA 1
ATOM 857 C C . LEU A 1 102 ? -10.968 -3.410 17.442 1.00 92.69 102 LEU A C 1
ATOM 859 O O . LEU A 1 102 ? -11.632 -2.876 16.558 1.00 92.69 102 LEU A O 1
ATOM 863 N N . ASP A 1 103 ? -11.268 -4.600 17.959 1.00 92.25 103 ASP A N 1
ATOM 864 C CA . ASP A 1 103 ? -12.417 -5.390 17.514 1.00 92.25 103 ASP A CA 1
ATOM 865 C C . ASP A 1 103 ? -13.736 -4.617 17.743 1.00 92.25 103 ASP A C 1
ATOM 867 O O . ASP A 1 103 ? -14.566 -4.518 16.838 1.00 92.25 103 ASP A O 1
ATOM 871 N N . GLU A 1 104 ? -13.902 -3.961 18.902 1.00 91.19 104 GLU A N 1
ATOM 872 C CA . GLU A 1 104 ? -15.048 -3.074 19.172 1.00 91.19 104 GLU A CA 1
ATOM 873 C C . GLU A 1 104 ? -15.132 -1.879 18.210 1.00 91.19 104 GLU A C 1
ATOM 875 O O . GLU A 1 104 ? -16.228 -1.464 17.826 1.00 91.19 104 GLU A O 1
ATOM 880 N N . ALA A 1 105 ? -13.994 -1.269 17.872 1.00 91.88 105 ALA A N 1
ATOM 881 C CA . ALA A 1 105 ? -13.941 -0.111 16.987 1.00 91.88 105 ALA A CA 1
ATOM 882 C C . ALA A 1 105 ? -14.260 -0.498 15.536 1.00 91.88 105 ALA A C 1
ATOM 884 O O . ALA A 1 105 ? -15.021 0.206 14.874 1.00 91.88 105 ALA A O 1
ATOM 885 N N . LEU A 1 106 ? -13.753 -1.643 15.070 1.00 92.62 106 LEU A N 1
ATOM 886 C CA . LEU A 1 106 ? -14.037 -2.182 13.738 1.00 92.62 106 LEU A CA 1
ATOM 887 C C . LEU A 1 106 ? -15.535 -2.433 13.534 1.00 92.62 106 LEU A C 1
ATOM 889 O O . LEU A 1 106 ? -16.069 -2.070 12.489 1.00 92.62 106 LEU A O 1
ATOM 893 N N . LEU A 1 107 ? -16.236 -2.957 14.546 1.00 93.00 107 LEU A N 1
ATOM 894 C CA . LEU A 1 107 ? -17.688 -3.184 14.486 1.00 93.00 107 LEU A CA 1
ATOM 895 C C . LEU A 1 107 ? -18.512 -1.895 14.335 1.00 93.00 107 LEU A C 1
ATOM 897 O O . LEU A 1 107 ? -19.661 -1.946 13.900 1.00 93.00 107 LEU A O 1
ATOM 901 N N . LYS A 1 108 ? -17.949 -0.736 14.689 1.00 92.25 108 LYS A N 1
ATOM 902 C CA . LYS A 1 108 ? -18.616 0.567 14.544 1.00 92.25 108 LYS A CA 1
ATOM 903 C C . LYS A 1 108 ? -18.412 1.191 13.170 1.00 92.25 108 LYS A C 1
ATOM 905 O O . LYS A 1 108 ? -19.108 2.150 12.839 1.00 92.25 108 LYS A O 1
ATOM 910 N N . VAL A 1 109 ? -17.474 0.678 12.374 1.00 94.44 109 VAL A N 1
ATOM 911 C CA . VAL A 1 109 ? -17.249 1.162 11.014 1.00 94.44 109 VAL A CA 1
ATOM 912 C C . VAL A 1 109 ? -18.369 0.643 10.122 1.00 94.44 109 VAL A C 1
ATOM 914 O O . VAL A 1 109 ? -18.479 -0.548 9.845 1.00 94.44 109 VAL A O 1
ATOM 917 N N . THR A 1 110 ? -19.213 1.553 9.647 1.00 96.06 110 THR A N 1
ATOM 918 C CA . THR A 1 110 ? -20.352 1.212 8.791 1.00 96.06 110 THR A CA 1
ATOM 919 C C . THR A 1 110 ? -20.022 1.379 7.310 1.00 96.06 110 THR A C 1
ATOM 921 O O . THR A 1 110 ? -19.108 2.112 6.924 1.00 96.06 110 THR A O 1
ATOM 924 N N . ALA A 1 111 ? -20.850 0.792 6.443 1.00 96.88 111 ALA A N 1
ATOM 925 C CA . ALA A 1 111 ? -20.788 1.040 5.002 1.00 96.88 111 ALA A CA 1
ATOM 926 C C . ALA A 1 111 ? -20.929 2.536 4.646 1.00 96.88 111 ALA A C 1
ATOM 928 O O . ALA A 1 111 ? -20.380 2.993 3.646 1.00 96.88 111 ALA A O 1
ATOM 929 N N . ASN A 1 112 ? -21.641 3.322 5.463 1.00 97.25 112 ASN A N 1
ATOM 930 C CA . ASN A 1 112 ? -21.777 4.760 5.243 1.00 97.25 112 ASN A CA 1
ATOM 931 C C . ASN A 1 112 ? -20.479 5.523 5.556 1.00 97.25 112 ASN A C 1
ATOM 933 O O . ASN A 1 112 ? -20.177 6.496 4.869 1.00 97.25 112 ASN A O 1
ATOM 937 N N . ASN A 1 113 ? -19.696 5.078 6.549 1.00 95.44 113 ASN A N 1
ATOM 938 C CA . ASN A 1 113 ? -18.362 5.632 6.808 1.00 95.44 113 ASN A CA 1
ATOM 939 C C . ASN A 1 113 ? -17.472 5.445 5.573 1.00 95.44 113 ASN A C 1
ATOM 941 O O . ASN A 1 113 ? -16.925 6.420 5.063 1.00 95.44 113 ASN A O 1
ATOM 945 N N . TRP A 1 114 ? -17.433 4.225 5.027 1.00 96.38 114 TRP A N 1
ATOM 946 C CA . TRP A 1 114 ? -16.689 3.913 3.803 1.00 96.38 114 TRP A CA 1
ATOM 947 C C . TRP A 1 114 ? -17.112 4.772 2.614 1.00 96.38 114 TRP A C 1
ATOM 949 O O . TRP A 1 114 ? -16.265 5.411 1.996 1.00 96.38 114 TRP A O 1
ATOM 959 N N . LYS A 1 115 ? -18.419 4.862 2.330 1.00 96.50 115 LYS A N 1
ATOM 960 C CA . LYS A 1 115 ? -18.939 5.697 1.231 1.00 96.50 115 LYS A CA 1
ATOM 961 C C . LYS A 1 115 ? -18.502 7.159 1.352 1.00 96.50 115 LYS A C 1
ATOM 963 O O . LYS A 1 115 ? -18.170 7.780 0.346 1.00 96.50 115 LYS A O 1
ATOM 968 N N . LYS A 1 116 ? -18.489 7.715 2.568 1.00 95.19 116 LYS A N 1
ATOM 969 C CA . LYS A 1 116 ? -18.026 9.089 2.814 1.00 95.19 116 LYS A CA 1
ATOM 970 C C . LYS A 1 116 ? -16.524 9.243 2.569 1.00 95.19 116 LYS A C 1
ATOM 972 O O . LYS A 1 116 ? -16.137 10.196 1.901 1.00 95.19 116 LYS A O 1
ATOM 977 N N . CYS A 1 117 ? -15.703 8.318 3.068 1.00 94.31 117 CYS A N 1
ATOM 978 C CA . CYS A 1 117 ? -14.248 8.345 2.887 1.00 94.31 117 CYS A CA 1
ATOM 979 C C . CYS A 1 117 ? -13.843 8.188 1.416 1.00 94.31 117 CYS A C 1
ATOM 981 O O . CYS A 1 117 ? -12.991 8.933 0.943 1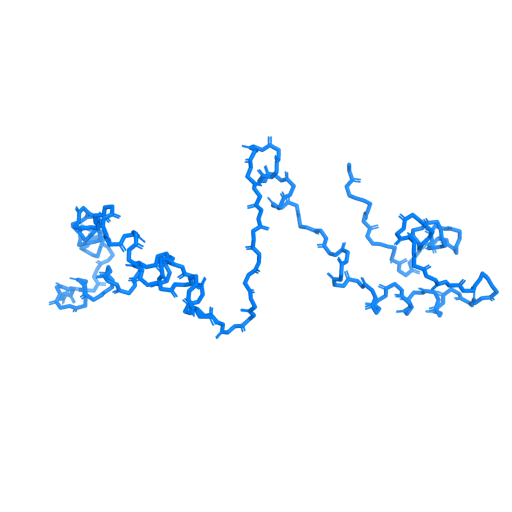.00 94.31 117 CYS A O 1
ATOM 983 N N . VAL A 1 118 ? -14.494 7.286 0.674 1.00 93.94 118 VAL A N 1
ATOM 984 C CA . VAL A 1 118 ? -14.264 7.116 -0.771 1.00 93.94 118 VAL A CA 1
ATOM 985 C C . VAL A 1 118 ? -14.625 8.393 -1.526 1.00 93.94 118 VAL A C 1
ATOM 987 O O . VAL A 1 118 ? -13.785 8.942 -2.229 1.00 93.94 118 VAL A O 1
ATOM 990 N N . LYS A 1 119 ? -15.819 8.951 -1.285 1.00 94.44 119 LYS A N 1
ATOM 991 C CA . LYS A 1 119 ? -16.251 10.207 -1.919 1.00 94.44 119 LYS A CA 1
ATOM 992 C C . LYS A 1 119 ? -15.335 11.393 -1.595 1.00 94.44 119 LYS A C 1
ATOM 994 O O . LYS A 1 119 ? -15.269 12.339 -2.373 1.00 94.44 119 LYS A O 1
ATOM 999 N N . HIS A 1 120 ? -14.696 11.398 -0.426 1.00 91.31 120 HIS A N 1
ATOM 1000 C CA . HIS A 1 120 ? -13.699 12.408 -0.080 1.00 91.31 120 HIS A CA 1
ATOM 1001 C C . HIS A 1 120 ? -12.426 12.228 -0.912 1.00 91.31 120 HIS A C 1
ATOM 1003 O O . HIS A 1 120 ? -11.997 13.184 -1.548 1.00 91.31 120 HIS A O 1
ATOM 1009 N N . ALA A 1 121 ? -11.877 11.011 -0.955 1.00 90.31 121 ALA A N 1
ATOM 1010 C CA . ALA A 1 121 ? -10.668 10.700 -1.716 1.00 90.31 121 ALA A CA 1
ATOM 1011 C C . ALA A 1 121 ? -10.825 10.959 -3.226 1.00 90.31 121 ALA A C 1
ATOM 1013 O O . ALA A 1 121 ? -9.878 11.403 -3.858 1.00 90.31 121 ALA A O 1
ATOM 1014 N N . GLU A 1 122 ? -12.017 10.733 -3.788 1.00 88.56 122 GLU A N 1
ATOM 1015 C CA . GLU A 1 122 ? -12.329 10.993 -5.205 1.00 88.56 122 GLU A CA 1
ATOM 1016 C C . GLU A 1 122 ? -12.444 12.483 -5.567 1.00 88.56 122 GLU A C 1
ATOM 1018 O O . GLU A 1 122 ? -12.400 12.833 -6.744 1.00 88.56 122 GLU A O 1
ATOM 1023 N N . LYS A 1 123 ? -12.667 13.364 -4.584 1.00 88.06 123 LYS A N 1
ATOM 1024 C CA . LYS A 1 123 ? -12.862 14.809 -4.806 1.00 88.06 123 LYS A CA 1
ATOM 1025 C C . LYS A 1 123 ? -11.580 15.633 -4.709 1.00 88.06 123 LYS A C 1
ATOM 1027 O O . LYS A 1 123 ? -11.629 16.825 -5.012 1.00 88.06 123 LYS A O 1
ATOM 1032 N N . LEU A 1 124 ? -10.512 15.032 -4.198 1.00 80.12 124 LEU A N 1
ATOM 1033 C CA . LEU A 1 124 ? -9.195 15.643 -4.030 1.00 80.12 124 LEU A CA 1
ATOM 1034 C C . LEU A 1 124 ? -8.406 15.582 -5.336 1.00 80.12 124 LEU A C 1
ATOM 1036 O O . LEU A 1 124 ? -7.721 16.587 -5.622 1.00 80.12 124 LEU A O 1
#

Radius of gyration: 23.11 Å; chains: 1; bounding box: 49×29×62 Å

Organism: Araneus ventricosus (NCBI:txid182803)